Protein AF-A0A7R9ULT5-F1 (afdb_monomer_lite)

InterPro domains:
  IPR022099 Domain of unknown function DUF3638 [PF12340] (6-114)

Secondary structure (DSSP, 8-state):
-PPP------TTS-IIIIIHHHHHHHH--SSS-EEEE--HHHHHHHHHHHHHHTSSS----EEE----TT----HHHHHHHHHHHHTT-EEEE-HHHHHHHHHHHHHHHHHHHHHHHHT-GGGSTTTTT--

Radius of gyration: 21.42 Å; chains: 1; bounding box: 44×35×70 Å

Organism: Diacronema lutheri (NCBI:txid2081491)

Foldseek 3Di:
DDDDDDDDDDPPPCCLQPVVLVVLVVPLPLADAAEDEDDPVCQVVSQVSNCVVCVPPHPADEAEDDAALPDAPDPVVVVVRNVNSNRSHYYYYYPRRVVNVVVNVVVVVVVVVVVVVVPPPPVVVVVVVVD

Sequence (131 aa):
GGEPLVKQMLMGGGKTTVISPILSLMLGDGKSLVVQMMPPALLEQTRATLRSAFSSIIRKRVFTLSFDRSSDASWELLDKLRSAVAHRGIVLCTATSVKSVQLRLLEKLDTLRDARRKHHPSMERDVRALG

Structure (mmCIF, N/CA/C/O backbone):
data_AF-A0A7R9ULT5-F1
#
_entry.id   AF-A0A7R9ULT5-F1
#
loop_
_atom_site.group_PDB
_atom_site.id
_atom_site.type_symbol
_atom_site.label_atom_id
_atom_site.label_alt_id
_atom_site.label_comp_id
_atom_site.label_asym_id
_atom_site.label_entity_id
_atom_site.label_seq_id
_atom_site.pdbx_PDB_ins_code
_atom_site.Cartn_x
_atom_site.Cartn_y
_atom_site.Cartn_z
_atom_site.occupancy
_atom_site.B_iso_or_equiv
_atom_site.auth_seq_id
_atom_site.auth_comp_id
_atom_site.auth_asym_id
_atom_site.auth_atom_id
_atom_site.pdbx_PDB_model_num
ATOM 1 N N . GLY A 1 1 ? -17.115 -2.146 -12.308 1.00 53.44 1 GLY A N 1
ATOM 2 C CA . GLY A 1 1 ? -16.144 -1.070 -12.035 1.00 53.44 1 GLY A CA 1
ATOM 3 C C . GLY A 1 1 ? -16.774 -0.125 -11.042 1.00 53.44 1 GLY A C 1
ATOM 4 O O . GLY A 1 1 ? -17.981 0.049 -11.121 1.00 53.44 1 GLY A O 1
ATOM 5 N N . GLY A 1 2 ? -16.014 0.384 -10.073 1.00 76.19 2 GLY A N 1
ATOM 6 C CA . GLY A 1 2 ? -16.503 1.415 -9.152 1.00 76.19 2 GLY A CA 1
ATOM 7 C C . GLY A 1 2 ? -16.200 2.809 -9.697 1.00 76.19 2 GLY A C 1
ATOM 8 O O . GLY A 1 2 ? -15.163 2.989 -10.333 1.00 76.19 2 GLY A O 1
ATOM 9 N N . GLU A 1 3 ? -17.085 3.771 -9.442 1.00 88.69 3 GLU A N 1
ATOM 10 C CA . GLU A 1 3 ? -16.849 5.180 -9.769 1.00 88.69 3 GLU A CA 1
ATOM 11 C C . GLU A 1 3 ? -15.895 5.820 -8.745 1.00 88.69 3 GLU A C 1
ATOM 13 O O . GLU A 1 3 ? -15.999 5.533 -7.544 1.00 88.69 3 GLU A O 1
ATOM 18 N N . PRO A 1 4 ? -14.959 6.683 -9.175 1.00 88.94 4 PRO A N 1
ATOM 19 C CA . PRO A 1 4 ? -14.092 7.401 -8.252 1.00 88.94 4 PRO A CA 1
ATOM 20 C C . PRO A 1 4 ? -14.920 8.348 -7.374 1.00 88.94 4 PRO A C 1
ATOM 22 O O . PRO A 1 4 ? -15.679 9.179 -7.867 1.00 88.94 4 PRO A O 1
ATOM 25 N N . LEU A 1 5 ? -14.738 8.254 -6.054 1.00 91.88 5 LEU A N 1
ATOM 26 C CA . LEU A 1 5 ? -15.424 9.096 -5.076 1.00 91.88 5 LEU A CA 1
ATOM 27 C C . LEU A 1 5 ? -14.419 9.955 -4.310 1.00 91.88 5 LEU A C 1
ATOM 29 O O . LEU A 1 5 ? -13.504 9.441 -3.668 1.00 91.88 5 LEU A O 1
ATOM 33 N N . VAL A 1 6 ? -14.639 11.269 -4.317 1.00 92.81 6 VAL A N 1
ATOM 34 C CA . VAL A 1 6 ? -13.880 12.223 -3.503 1.00 92.81 6 VAL A CA 1
ATOM 35 C C . VAL A 1 6 ? -14.764 12.711 -2.363 1.00 92.81 6 VAL A C 1
ATOM 37 O O . VAL A 1 6 ? -15.876 13.188 -2.585 1.00 92.81 6 VAL A O 1
ATOM 40 N N . LYS A 1 7 ? -14.265 12.617 -1.125 1.00 91.31 7 LYS A N 1
ATOM 41 C CA . LYS A 1 7 ? -14.960 13.136 0.057 1.00 91.31 7 LYS A CA 1
ATOM 42 C C . LYS A 1 7 ? -14.068 14.096 0.831 1.00 91.31 7 LYS A C 1
ATOM 44 O O . LYS A 1 7 ? -13.031 13.707 1.364 1.00 91.31 7 LYS A O 1
ATOM 49 N N . GLN A 1 8 ? -14.502 15.350 0.925 1.00 91.38 8 GLN A N 1
ATOM 50 C CA . GLN A 1 8 ? -13.864 16.342 1.783 1.00 91.38 8 GLN A CA 1
ATOM 51 C C . GLN A 1 8 ? -14.254 16.105 3.246 1.00 91.38 8 GLN A C 1
ATOM 53 O O . GLN A 1 8 ? -15.412 15.839 3.565 1.00 91.38 8 GLN A O 1
ATOM 58 N N . MET A 1 9 ? -13.269 16.190 4.138 1.00 89.12 9 MET A N 1
ATOM 59 C CA . MET A 1 9 ? -13.406 15.879 5.561 1.00 89.12 9 MET A CA 1
ATOM 60 C C . MET A 1 9 ? -12.523 16.814 6.393 1.00 89.12 9 MET A C 1
ATOM 62 O O . MET A 1 9 ? -11.360 17.047 6.044 1.00 89.12 9 MET A O 1
ATOM 66 N N . LEU A 1 10 ? -13.038 17.277 7.536 1.00 89.69 10 LEU A N 1
ATOM 67 C CA . LEU A 1 10 ? -12.344 18.191 8.453 1.00 89.69 10 LEU A CA 1
ATOM 68 C C . LEU A 1 10 ? -11.017 17.609 8.969 1.00 89.69 10 LEU A C 1
ATOM 70 O O . LEU A 1 10 ? -10.900 16.403 9.223 1.00 89.69 10 LEU A O 1
ATOM 74 N N . MET A 1 11 ? -9.980 18.446 9.094 1.00 83.25 11 MET A N 1
ATOM 75 C CA . MET A 1 11 ? -8.720 18.067 9.757 1.00 83.25 11 MET A CA 1
ATOM 76 C C . MET A 1 11 ? -8.984 17.705 11.225 1.00 83.25 11 MET A C 1
ATOM 78 O O . MET A 1 11 ? -9.898 18.239 11.839 1.00 83.25 11 MET A O 1
ATOM 82 N N . GLY A 1 12 ? -8.255 16.719 11.756 1.00 83.38 12 GLY A N 1
ATOM 83 C CA . GLY A 1 12 ? -8.491 16.180 13.105 1.00 83.38 12 GLY A CA 1
ATOM 84 C C . GLY A 1 12 ? -9.691 15.229 13.244 1.00 83.38 12 GLY A C 1
ATOM 85 O O . GLY A 1 12 ? -9.735 14.463 14.195 1.00 83.38 12 GLY A O 1
ATOM 86 N N . GLY A 1 13 ? -10.610 15.169 12.273 1.00 81.81 13 GLY A N 1
ATOM 87 C CA . GLY A 1 13 ? -11.832 14.346 12.338 1.00 81.81 13 GLY A CA 1
ATOM 88 C C . GLY A 1 13 ? -11.649 12.826 12.194 1.00 81.81 13 GLY A C 1
ATOM 89 O O . GLY A 1 13 ? -12.580 12.134 11.804 1.00 81.81 13 GLY A O 1
ATOM 90 N N . GLY A 1 14 ? -10.447 12.294 12.422 1.00 86.94 14 GLY A N 1
ATOM 91 C CA . GLY A 1 14 ? -10.210 10.848 12.438 1.00 86.94 14 GLY A CA 1
ATOM 92 C C . GLY A 1 14 ? -10.201 10.140 11.076 1.00 86.94 14 GLY A C 1
ATOM 93 O O . GLY A 1 14 ? -10.449 8.940 10.996 1.00 86.94 14 GLY A O 1
ATOM 94 N N . LYS A 1 15 ? -9.881 10.845 9.983 1.00 92.44 15 LYS A N 1
ATOM 95 C CA . LYS A 1 15 ? -9.795 10.255 8.628 1.00 92.44 15 LYS A CA 1
ATOM 96 C C . LYS A 1 15 ? -8.910 9.003 8.580 1.00 92.44 15 LYS A C 1
ATOM 98 O O . LYS A 1 15 ? -9.329 7.942 8.131 1.00 92.44 15 LYS A O 1
ATOM 103 N N . THR A 1 16 ? -7.683 9.128 9.072 1.00 90.69 16 THR A N 1
ATOM 104 C CA . THR A 1 16 ? -6.711 8.028 9.069 1.00 90.69 16 THR A CA 1
ATOM 105 C C . THR A 1 16 ? -6.935 7.069 10.235 1.00 90.69 16 THR A C 1
ATOM 107 O O . THR A 1 16 ? -6.671 5.881 10.105 1.00 90.69 16 THR A O 1
ATOM 110 N N . THR A 1 17 ? -7.433 7.564 11.368 1.00 91.62 17 THR A N 1
ATOM 111 C CA . THR A 1 17 ? -7.541 6.785 12.610 1.00 91.62 17 THR A CA 1
ATOM 112 C C . THR A 1 17 ? -8.844 6.001 12.740 1.00 91.62 17 THR A C 1
ATOM 114 O O . THR A 1 17 ? -8.871 5.017 13.467 1.00 91.62 17 THR A O 1
ATOM 117 N N . VAL A 1 18 ? -9.904 6.394 12.029 1.00 91.19 18 VAL A N 1
ATOM 118 C CA . VAL A 1 18 ? -11.238 5.776 12.112 1.00 91.19 18 VAL A CA 1
ATOM 119 C C . VAL A 1 18 ? -11.728 5.349 10.732 1.00 91.19 18 VAL A C 1
ATOM 121 O O . VAL A 1 18 ? -11.986 4.169 10.501 1.00 91.19 18 VAL A O 1
ATOM 124 N N . ILE A 1 19 ? -11.807 6.287 9.782 1.00 92.94 19 ILE A N 1
ATOM 125 C CA . ILE A 1 19 ? -12.416 6.020 8.469 1.00 92.94 19 ILE A CA 1
ATOM 126 C C . ILE A 1 19 ? -11.585 5.028 7.653 1.00 92.94 19 ILE A C 1
ATOM 128 O O . ILE A 1 19 ? -12.125 4.070 7.104 1.00 92.94 19 ILE A O 1
ATOM 132 N N . SER A 1 20 ? -10.270 5.230 7.588 1.00 92.19 20 SER A N 1
ATOM 133 C CA . SER A 1 20 ? -9.353 4.351 6.858 1.00 92.19 20 SER A CA 1
ATOM 134 C C . SER A 1 20 ? -9.424 2.879 7.327 1.00 92.19 20 SER A C 1
ATOM 136 O O . SER A 1 20 ? -9.587 1.997 6.471 1.00 92.19 20 SER A O 1
ATOM 138 N N . PRO A 1 21 ? -9.392 2.568 8.642 1.00 92.56 21 PRO A N 1
ATOM 139 C CA . PRO A 1 21 ? -9.639 1.216 9.135 1.00 92.56 21 PRO A CA 1
ATOM 140 C C . PRO A 1 21 ? -10.994 0.634 8.706 1.00 92.56 21 PRO A C 1
ATOM 142 O O . PRO A 1 21 ? -11.035 -0.486 8.194 1.00 92.56 21 PRO A O 1
ATOM 145 N N . ILE A 1 22 ? -12.086 1.395 8.853 1.00 92.62 22 ILE A N 1
ATOM 146 C CA . ILE A 1 22 ? -13.447 0.945 8.509 1.00 92.62 22 ILE A CA 1
ATOM 147 C C . ILE A 1 22 ? -13.561 0.630 7.013 1.00 92.62 22 ILE A C 1
ATOM 149 O O . ILE A 1 22 ? -13.994 -0.461 6.643 1.00 92.62 22 ILE A O 1
ATOM 153 N N . LEU A 1 23 ? -13.108 1.539 6.145 1.00 92.56 23 LEU A N 1
ATOM 154 C CA . LEU A 1 23 ? -13.114 1.322 4.69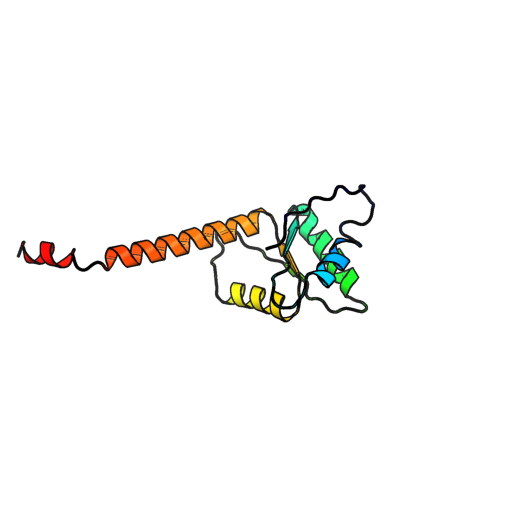6 1.00 92.56 23 LEU A CA 1
ATOM 155 C C . LEU A 1 23 ? -12.289 0.099 4.310 1.00 92.56 23 LEU A C 1
ATOM 157 O O . LEU A 1 23 ? -12.692 -0.684 3.456 1.00 92.56 23 LEU A O 1
ATOM 161 N N . SER A 1 24 ? -11.155 -0.112 4.971 1.00 91.88 24 SER A N 1
ATOM 162 C CA . SER A 1 24 ? -10.326 -1.281 4.702 1.00 91.88 24 SER A CA 1
ATOM 163 C C . SER A 1 24 ? -11.032 -2.591 5.041 1.00 91.88 24 SER A C 1
ATOM 165 O O . SER A 1 24 ? -10.828 -3.595 4.356 1.00 91.88 24 SER A O 1
ATOM 167 N N . LEU A 1 25 ? -11.848 -2.610 6.098 1.00 90.56 25 LEU A N 1
ATOM 168 C CA . LEU A 1 25 ? -12.667 -3.768 6.458 1.00 90.56 25 LEU A CA 1
ATOM 169 C C . LEU A 1 25 ? -13.762 -4.020 5.424 1.00 90.56 25 LEU A C 1
ATOM 171 O O . LEU A 1 25 ? -13.912 -5.158 4.994 1.00 90.56 25 LEU A O 1
ATOM 175 N N . MET A 1 26 ? -14.455 -2.965 4.993 1.00 91.62 26 MET A N 1
ATOM 176 C CA . MET A 1 26 ? -15.541 -3.051 4.012 1.00 91.62 26 MET A CA 1
ATOM 177 C C . MET A 1 26 ? -15.055 -3.473 2.620 1.00 91.62 26 MET A C 1
ATOM 179 O O . MET A 1 26 ? -15.716 -4.264 1.957 1.00 91.62 26 MET A O 1
ATOM 183 N N . LEU A 1 27 ? -13.900 -2.962 2.181 1.00 91.94 27 LEU A N 1
ATOM 184 C CA . LEU A 1 27 ? -13.367 -3.207 0.836 1.00 91.94 27 LEU A CA 1
ATOM 185 C C . LEU A 1 27 ? -12.534 -4.492 0.732 1.00 91.94 27 LEU A C 1
ATOM 187 O O . LEU A 1 27 ? -12.318 -4.999 -0.363 1.00 91.94 27 LEU A O 1
ATOM 191 N N . GLY A 1 28 ? -12.033 -5.022 1.851 1.00 90.69 28 GLY A N 1
ATOM 192 C CA . GLY A 1 28 ? -11.203 -6.228 1.856 1.00 90.69 28 GLY A CA 1
ATOM 193 C C . GLY A 1 28 ? -12.031 -7.503 1.714 1.00 90.69 28 GLY A C 1
ATOM 194 O O . GLY A 1 28 ? -12.256 -8.192 2.705 1.00 90.69 28 GLY A O 1
ATOM 195 N N . ASP A 1 29 ? -12.443 -7.831 0.492 1.00 91.75 29 ASP A N 1
ATOM 196 C CA . ASP A 1 29 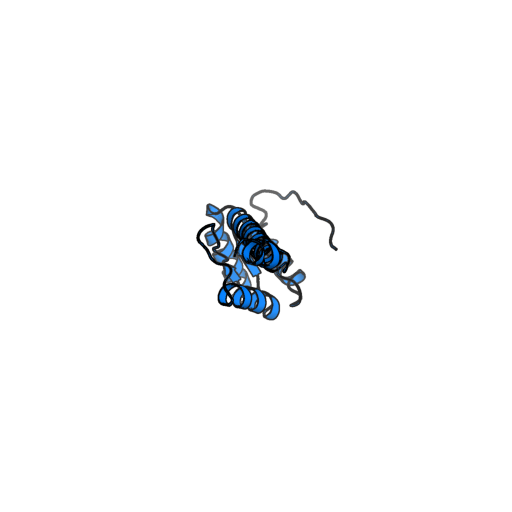? -13.295 -8.985 0.164 1.00 91.75 29 ASP A CA 1
ATOM 197 C C . ASP A 1 29 ? -12.533 -10.313 -0.015 1.00 91.75 29 ASP A C 1
ATOM 199 O O . ASP A 1 29 ? -13.120 -11.396 0.024 1.00 91.75 29 ASP A O 1
ATOM 203 N N . GLY A 1 30 ? -11.211 -10.247 -0.169 1.00 92.56 30 GLY A N 1
ATOM 204 C CA . GLY A 1 30 ? -10.354 -11.409 -0.409 1.00 92.56 30 GLY A CA 1
ATOM 205 C C . GLY A 1 30 ? -10.173 -11.754 -1.887 1.00 92.56 30 GLY A C 1
ATOM 206 O O . GLY A 1 30 ? -9.571 -12.776 -2.201 1.00 92.56 30 GLY A O 1
ATOM 207 N N . LYS A 1 31 ? -10.696 -10.917 -2.789 1.00 93.56 31 LYS A N 1
ATOM 208 C CA . LYS A 1 31 ? -10.588 -11.054 -4.250 1.00 93.56 31 LYS A CA 1
ATOM 209 C C . LYS A 1 31 ? -9.872 -9.858 -4.871 1.00 93.56 31 LYS A C 1
ATOM 211 O O . LYS A 1 31 ? -9.172 -10.005 -5.868 1.00 93.56 31 LYS A O 1
ATOM 216 N N . SER A 1 32 ? -10.035 -8.686 -4.269 1.00 92.31 32 SER A N 1
ATOM 217 C CA . SER A 1 32 ? -9.442 -7.426 -4.694 1.00 92.31 32 SER A CA 1
ATOM 218 C C . SER A 1 32 ? -8.320 -6.977 -3.754 1.00 92.31 32 SER A C 1
ATOM 220 O O . SER A 1 32 ? -8.308 -7.276 -2.557 1.00 92.31 32 SER A O 1
ATOM 222 N N . LEU A 1 33 ? -7.340 -6.262 -4.312 1.00 94.19 33 LEU A N 1
ATOM 223 C CA . LEU A 1 33 ? -6.255 -5.665 -3.540 1.00 94.19 33 LEU A CA 1
ATOM 224 C C . LEU A 1 33 ? -6.695 -4.302 -3.001 1.00 94.19 33 LEU A C 1
ATOM 226 O O . LEU A 1 33 ? -6.957 -3.383 -3.775 1.00 94.19 33 LEU A O 1
ATOM 230 N N . VAL A 1 34 ? -6.712 -4.149 -1.676 1.00 95.06 34 VAL A N 1
ATOM 231 C CA . VAL A 1 34 ? -6.955 -2.852 -1.035 1.00 95.06 34 VAL A CA 1
ATOM 232 C C . VAL A 1 34 ? -5.628 -2.128 -0.853 1.00 95.06 34 VAL A C 1
ATOM 234 O O . VAL A 1 34 ? -4.754 -2.573 -0.104 1.00 95.06 34 VAL A O 1
ATOM 237 N N . VAL A 1 35 ? -5.494 -0.989 -1.527 1.00 95.88 35 VAL A N 1
ATOM 238 C CA . VAL A 1 35 ? -4.307 -0.136 -1.468 1.00 95.88 35 VAL A CA 1
ATOM 239 C C . VAL A 1 35 ? -4.673 1.195 -0.831 1.00 95.88 35 VAL A C 1
ATOM 241 O O . VAL A 1 35 ? -5.637 1.843 -1.231 1.00 95.88 35 VAL A O 1
ATOM 244 N N . GLN A 1 36 ? -3.875 1.623 0.139 1.00 95.88 36 GLN A N 1
ATOM 245 C CA . GLN A 1 36 ? -3.904 2.981 0.656 1.00 95.88 36 GLN A CA 1
ATOM 246 C C . GLN A 1 36 ? -2.626 3.694 0.242 1.00 95.88 36 GLN A C 1
ATOM 248 O O . GLN A 1 36 ? -1.520 3.189 0.440 1.00 95.88 36 GLN A O 1
ATOM 253 N N . MET A 1 37 ? -2.799 4.877 -0.337 1.00 95.81 37 MET A N 1
ATOM 254 C CA . MET A 1 37 ? -1.714 5.709 -0.831 1.00 95.81 37 MET A CA 1
ATOM 255 C C . MET A 1 37 ? -1.581 6.963 0.029 1.00 95.81 37 MET A C 1
ATOM 257 O O . MET A 1 37 ? -2.580 7.601 0.354 1.00 95.81 37 MET A O 1
ATOM 261 N N . MET A 1 38 ? -0.350 7.322 0.391 1.00 94.88 38 MET A N 1
ATOM 262 C CA . MET A 1 38 ? -0.077 8.483 1.235 1.00 94.88 38 MET A CA 1
ATOM 263 C C . MET A 1 38 ? 1.266 9.140 0.884 1.00 94.88 38 MET A C 1
ATOM 265 O O . MET A 1 38 ? 2.115 8.507 0.245 1.00 94.88 38 MET A O 1
ATOM 269 N N . PRO A 1 39 ? 1.491 10.400 1.299 1.00 95.62 39 PRO A N 1
ATOM 270 C CA . PRO A 1 39 ? 2.816 11.010 1.274 1.00 95.62 39 PRO A CA 1
ATOM 271 C C . PRO A 1 39 ? 3.840 10.179 2.073 1.00 95.62 39 PRO A C 1
ATOM 273 O O . PRO A 1 39 ? 3.471 9.627 3.114 1.00 95.62 39 PRO A O 1
ATOM 276 N N . PRO A 1 40 ? 5.122 10.126 1.656 1.00 94.88 40 PRO A N 1
ATOM 277 C CA . PRO A 1 40 ? 6.155 9.328 2.329 1.00 94.88 40 PRO A CA 1
ATOM 278 C C . PRO A 1 40 ? 6.268 9.598 3.835 1.00 94.88 40 PRO A C 1
ATOM 280 O O . PRO A 1 40 ? 6.338 8.661 4.624 1.00 94.88 40 PRO A O 1
ATOM 283 N N . ALA A 1 41 ? 6.189 10.868 4.242 1.00 95.50 41 ALA A N 1
ATOM 284 C CA . ALA A 1 41 ? 6.283 11.276 5.645 1.00 95.50 41 ALA A CA 1
ATOM 285 C C . ALA A 1 41 ? 5.157 10.714 6.537 1.00 95.50 41 ALA A C 1
ATOM 287 O O . ALA A 1 41 ? 5.334 10.590 7.743 1.00 95.50 41 ALA A O 1
ATOM 288 N N . LEU A 1 42 ? 4.005 10.352 5.959 1.00 95.19 42 LEU A N 1
ATOM 289 C CA . LEU A 1 42 ? 2.846 9.839 6.701 1.00 95.19 42 LEU A CA 1
ATOM 290 C C . LEU A 1 42 ? 2.762 8.311 6.708 1.00 95.19 42 LEU A C 1
ATOM 292 O O . LEU A 1 42 ? 1.868 7.749 7.343 1.00 95.19 42 LEU A O 1
ATOM 296 N N . LEU A 1 43 ? 3.654 7.627 5.990 1.00 95.38 43 LEU A N 1
ATOM 297 C CA . LEU A 1 43 ? 3.555 6.190 5.765 1.00 95.38 43 LEU A CA 1
ATOM 298 C C . LEU A 1 43 ? 3.747 5.398 7.060 1.00 95.38 43 LEU A C 1
ATOM 300 O O . LEU A 1 43 ? 2.935 4.527 7.374 1.00 95.38 43 LEU A O 1
ATOM 304 N N . GLU A 1 44 ? 4.757 5.754 7.853 1.00 94.75 44 GLU A N 1
ATOM 305 C CA . GLU A 1 44 ? 5.019 5.087 9.129 1.00 94.75 44 GLU A CA 1
ATOM 306 C C . GLU A 1 44 ? 3.914 5.366 10.157 1.00 94.75 44 GLU A C 1
ATOM 308 O O . GLU A 1 44 ? 3.380 4.440 10.770 1.00 94.75 44 GLU A O 1
ATOM 313 N N . GLN A 1 45 ? 3.474 6.623 10.264 1.00 94.75 45 GLN A N 1
ATOM 314 C CA . GLN A 1 45 ? 2.359 7.006 11.134 1.00 94.75 45 GLN A CA 1
ATOM 315 C C . GLN A 1 45 ? 1.070 6.248 10.776 1.00 94.75 45 GLN A C 1
ATOM 317 O O . GLN A 1 45 ? 0.367 5.741 11.655 1.00 94.75 45 GLN A O 1
ATOM 322 N N . THR A 1 46 ? 0.750 6.149 9.484 1.00 95.31 46 THR A N 1
ATOM 323 C CA . THR A 1 46 ? -0.449 5.446 9.005 1.00 95.31 46 THR A CA 1
ATOM 324 C C . THR A 1 46 ? -0.347 3.946 9.277 1.00 95.31 46 THR A C 1
ATOM 326 O O . THR A 1 46 ? -1.315 3.332 9.728 1.00 95.31 46 THR A O 1
ATOM 329 N N . ARG A 1 47 ? 0.840 3.355 9.089 1.00 95.12 47 ARG A N 1
ATOM 330 C CA . ARG A 1 47 ? 1.111 1.949 9.414 1.00 95.12 47 ARG A CA 1
ATOM 331 C C . ARG A 1 47 ? 0.880 1.652 10.891 1.00 95.12 47 ARG A C 1
ATOM 333 O O . ARG A 1 47 ? 0.184 0.686 11.205 1.00 95.12 47 ARG A O 1
ATOM 340 N N . ALA A 1 48 ? 1.432 2.475 11.782 1.00 94.25 48 ALA A N 1
ATOM 341 C CA . ALA A 1 48 ? 1.247 2.334 13.224 1.00 94.25 48 ALA A CA 1
ATOM 342 C C . ALA A 1 48 ? -0.234 2.469 13.614 1.00 94.25 48 ALA A C 1
ATOM 344 O O . ALA A 1 48 ? -0.763 1.629 14.341 1.00 94.25 48 ALA A O 1
ATOM 345 N N . THR A 1 49 ? -0.921 3.464 13.047 1.00 93.88 49 THR A N 1
ATOM 346 C CA . THR A 1 49 ? -2.354 3.706 13.271 1.00 93.88 49 THR A CA 1
ATOM 347 C C . THR A 1 49 ? -3.203 2.495 12.880 1.00 93.88 49 THR A C 1
ATOM 349 O O . THR A 1 49 ? -4.004 2.020 13.681 1.00 93.88 49 THR A O 1
ATOM 352 N N . LEU A 1 50 ? -3.001 1.944 11.678 1.00 93.25 50 LEU A N 1
ATOM 353 C CA . LEU A 1 50 ? -3.762 0.786 11.204 1.00 93.25 50 LEU A CA 1
ATOM 354 C C . LEU A 1 50 ? -3.453 -0.475 12.008 1.00 93.25 50 LEU A C 1
ATOM 356 O O . LEU A 1 50 ? -4.365 -1.211 12.368 1.00 93.25 50 LEU A O 1
ATOM 360 N N . ARG A 1 51 ? -2.179 -0.727 12.328 1.00 92.75 51 ARG A N 1
ATOM 361 C CA . ARG A 1 51 ? -1.808 -1.876 13.165 1.00 92.75 51 ARG A CA 1
ATOM 362 C C . ARG A 1 51 ? -2.427 -1.792 14.552 1.00 92.75 51 ARG A C 1
ATOM 364 O O . ARG A 1 51 ? -2.906 -2.808 15.039 1.00 92.75 51 ARG A O 1
ATOM 371 N N . SER A 1 52 ? -2.452 -0.600 15.145 1.00 91.75 52 SER A N 1
ATOM 372 C CA . SER A 1 52 ? -3.126 -0.361 16.420 1.00 91.75 52 SER A CA 1
ATOM 373 C C . SER A 1 52 ? -4.625 -0.656 16.309 1.00 91.75 52 SER A C 1
ATOM 375 O O . SER A 1 52 ? -5.140 -1.482 17.062 1.00 91.75 52 SER A O 1
ATOM 377 N N . ALA A 1 53 ? -5.297 -0.105 15.291 1.00 90.94 53 ALA A N 1
ATOM 378 C CA . ALA A 1 53 ? -6.726 -0.321 15.053 1.00 90.94 53 ALA A CA 1
ATOM 379 C C . ALA A 1 53 ? -7.105 -1.803 14.834 1.00 90.94 53 ALA A C 1
ATOM 381 O O . ALA A 1 53 ? -8.202 -2.220 15.195 1.00 90.94 53 ALA A O 1
ATOM 382 N N . PHE A 1 54 ? -6.202 -2.611 14.270 1.00 89.75 54 PHE A N 1
ATOM 383 C CA . PHE A 1 54 ? -6.414 -4.041 13.999 1.00 89.75 54 PHE A CA 1
ATOM 384 C C . PHE A 1 54 ? -5.805 -4.985 15.051 1.00 89.75 54 PHE A C 1
ATOM 386 O O . PHE A 1 54 ? -5.838 -6.204 14.886 1.00 89.75 54 PHE A O 1
ATOM 393 N N . SER A 1 55 ? -5.229 -4.457 16.133 1.00 83.62 55 SER A N 1
ATOM 394 C CA . SER A 1 55 ? -4.524 -5.274 17.132 1.00 83.62 55 SER A CA 1
ATOM 395 C C . SER A 1 55 ? -5.456 -6.039 18.078 1.00 83.62 55 SER A C 1
ATOM 397 O O . SER A 1 55 ? -5.100 -7.124 18.533 1.00 83.62 55 SER A O 1
ATOM 399 N N . SER A 1 56 ? -6.644 -5.497 18.359 1.00 73.50 56 SER A N 1
ATOM 400 C CA . SER A 1 56 ? -7.492 -5.957 19.463 1.00 73.50 56 SER A CA 1
ATOM 401 C C . SER A 1 56 ? -8.524 -7.021 19.076 1.00 73.50 56 SER A C 1
ATOM 403 O O . SER A 1 56 ? -8.732 -7.951 19.848 1.00 73.50 56 SER A O 1
ATOM 405 N N . ILE A 1 57 ? -9.173 -6.908 17.906 1.00 69.81 57 ILE A N 1
ATOM 406 C CA . ILE A 1 57 ? -10.325 -7.768 17.542 1.00 69.81 57 ILE A CA 1
ATOM 407 C C . ILE A 1 57 ? -10.210 -8.353 16.128 1.00 69.81 57 ILE A C 1
ATOM 409 O O . ILE A 1 57 ? -10.437 -9.544 15.929 1.00 69.81 57 ILE A O 1
ATOM 413 N N . ILE A 1 58 ? -9.832 -7.549 15.129 1.00 77.25 58 ILE A N 1
ATOM 414 C CA . ILE A 1 58 ? -9.781 -7.994 13.729 1.00 77.25 58 ILE A CA 1
ATOM 415 C C . ILE A 1 58 ? -8.334 -8.055 13.259 1.00 77.25 58 ILE A C 1
ATOM 417 O O . ILE A 1 58 ? -7.743 -7.026 12.950 1.00 77.25 58 ILE A O 1
ATOM 421 N N . ARG A 1 59 ? -7.779 -9.263 13.117 1.00 76.50 59 ARG A N 1
ATOM 422 C CA . ARG A 1 59 ? -6.412 -9.448 12.607 1.00 76.50 59 ARG A CA 1
ATOM 423 C C . ARG A 1 59 ? -6.343 -9.250 11.096 1.00 76.50 59 ARG A C 1
ATOM 425 O O . ARG A 1 59 ? -6.398 -10.205 10.325 1.00 76.50 59 ARG A O 1
ATOM 432 N N . LYS A 1 60 ? -6.176 -8.000 10.671 1.00 85.44 60 LYS A N 1
ATOM 433 C CA . LYS A 1 60 ? -5.929 -7.635 9.271 1.00 85.44 60 LYS A CA 1
ATOM 434 C C . LYS A 1 60 ? -4.440 -7.366 9.053 1.00 85.44 60 LYS A C 1
ATOM 436 O O . LYS A 1 60 ? -3.822 -6.605 9.796 1.00 85.44 60 LYS A O 1
ATOM 441 N N . ARG A 1 61 ? -3.835 -7.993 8.037 1.00 87.75 61 ARG A N 1
ATOM 442 C CA . ARG A 1 61 ? -2.415 -7.768 7.717 1.00 87.75 61 ARG A CA 1
ATOM 443 C C . ARG A 1 61 ? -2.225 -6.376 7.112 1.00 87.75 61 ARG A C 1
ATOM 445 O O . ARG A 1 61 ? -2.896 -6.029 6.146 1.00 87.75 61 ARG A O 1
ATOM 452 N N . VAL A 1 62 ? -1.275 -5.617 7.654 1.00 93.06 62 VAL A N 1
ATOM 453 C CA . VAL A 1 62 ? -0.840 -4.322 7.109 1.00 93.06 62 VAL A CA 1
ATOM 454 C C . VAL A 1 62 ? 0.548 -4.505 6.499 1.00 93.06 62 VAL A C 1
ATOM 456 O O . VAL A 1 62 ? 1.533 -4.679 7.227 1.00 93.06 62 VAL A O 1
ATOM 459 N N . PHE A 1 63 ? 0.604 -4.503 5.169 1.00 93.75 63 PHE A N 1
ATOM 460 C CA . PHE A 1 63 ? 1.820 -4.638 4.374 1.00 93.75 63 PHE A CA 1
ATOM 461 C C . PHE A 1 63 ? 2.257 -3.272 3.849 1.00 93.75 63 PHE A C 1
ATOM 463 O O . PHE A 1 63 ? 1.424 -2.485 3.416 1.00 93.75 63 PHE A O 1
ATOM 470 N N . THR A 1 64 ? 3.559 -3.002 3.851 1.00 95.31 64 THR A N 1
ATOM 471 C CA . THR A 1 64 ? 4.124 -1.801 3.233 1.00 95.31 64 THR A CA 1
ATOM 472 C C . THR A 1 64 ? 4.808 -2.196 1.934 1.00 95.31 64 THR A C 1
ATOM 474 O O . THR A 1 64 ? 5.764 -2.968 1.945 1.00 95.31 64 THR A O 1
ATOM 477 N N . LEU A 1 65 ? 4.337 -1.642 0.822 1.00 95.50 65 LEU A N 1
ATOM 478 C CA . LEU A 1 65 ? 4.981 -1.761 -0.475 1.00 95.50 65 LEU A CA 1
ATOM 479 C C . LEU A 1 65 ? 6.039 -0.665 -0.614 1.00 95.50 65 LEU A C 1
ATOM 481 O O . LEU A 1 65 ? 5.709 0.511 -0.778 1.00 95.50 65 LEU A O 1
ATOM 485 N N . SER A 1 66 ? 7.303 -1.079 -0.591 1.00 91.06 66 SER A N 1
ATOM 486 C CA . SER A 1 66 ? 8.432 -0.262 -1.030 1.00 91.06 66 SER A CA 1
ATOM 487 C C . SER A 1 66 ? 8.850 -0.744 -2.410 1.00 91.06 66 SER A C 1
ATOM 489 O O . SER A 1 66 ? 9.321 -1.869 -2.554 1.00 91.06 66 SER A O 1
ATOM 491 N N . PHE A 1 67 ? 8.603 0.084 -3.417 1.00 93.69 67 PHE A N 1
ATOM 492 C CA . PHE A 1 67 ? 8.984 -0.173 -4.799 1.00 93.69 67 PHE A CA 1
ATOM 493 C C . PHE A 1 67 ? 9.449 1.142 -5.414 1.00 93.69 67 PHE A C 1
ATOM 495 O O . PHE A 1 67 ? 8.783 2.170 -5.253 1.00 93.69 67 PHE A O 1
ATOM 502 N N . ASP A 1 68 ? 10.581 1.104 -6.094 1.00 91.88 68 ASP A N 1
ATOM 503 C CA . ASP A 1 68 ? 11.219 2.235 -6.759 1.00 91.88 68 ASP A CA 1
ATOM 504 C C . ASP A 1 68 ? 11.707 1.823 -8.158 1.00 91.88 68 ASP A C 1
ATOM 506 O O . ASP A 1 68 ? 11.389 0.742 -8.647 1.00 91.88 68 ASP A O 1
ATOM 510 N N . ARG A 1 69 ? 12.458 2.698 -8.831 1.00 84.06 69 ARG A N 1
ATOM 511 C CA . ARG A 1 69 ? 12.953 2.447 -10.194 1.00 84.06 69 ARG A CA 1
ATOM 512 C C . ARG A 1 69 ? 14.040 1.374 -10.270 1.00 84.06 69 ARG A C 1
ATOM 514 O O . ARG A 1 69 ? 14.217 0.783 -11.326 1.00 84.06 69 ARG A O 1
ATOM 521 N N . SER A 1 70 ? 14.777 1.151 -9.184 1.00 87.94 70 SER A N 1
ATOM 522 C CA . SER A 1 70 ? 15.787 0.089 -9.100 1.00 87.94 70 SER A CA 1
ATOM 523 C C . SER A 1 70 ? 15.190 -1.262 -8.706 1.00 87.94 70 SER A C 1
ATOM 525 O O . SER A 1 70 ? 15.846 -2.291 -8.849 1.00 87.94 70 SER A O 1
ATOM 527 N N . SER A 1 71 ? 13.946 -1.272 -8.226 1.00 89.50 71 SER A N 1
ATOM 528 C CA . SER A 1 71 ? 13.242 -2.486 -7.832 1.00 89.50 71 SER A CA 1
ATOM 529 C C . SER A 1 71 ? 12.878 -3.330 -9.055 1.00 89.50 71 SER A C 1
ATOM 531 O O . SER A 1 71 ? 12.323 -2.822 -10.032 1.00 89.50 71 SER A O 1
ATOM 533 N N . ASP A 1 72 ? 13.132 -4.639 -8.994 1.00 85.75 72 ASP A N 1
ATOM 534 C CA . ASP A 1 72 ? 12.631 -5.559 -10.015 1.00 85.75 72 ASP A CA 1
ATOM 535 C C . ASP A 1 72 ? 11.252 -6.115 -9.645 1.00 85.75 72 ASP A C 1
ATOM 537 O O . ASP A 1 72 ? 10.917 -6.307 -8.473 1.00 85.75 72 ASP A O 1
ATOM 541 N N . ALA A 1 73 ? 10.438 -6.380 -10.665 1.00 86.88 73 ALA A N 1
ATOM 542 C CA . ALA A 1 73 ? 9.134 -7.009 -10.500 1.00 86.88 73 ALA A CA 1
ATOM 543 C C . ALA A 1 73 ? 9.327 -8.519 -10.292 1.00 86.88 73 ALA A C 1
ATOM 545 O O . ALA A 1 73 ? 9.234 -9.302 -11.236 1.00 86.88 73 ALA A O 1
ATOM 546 N N . SER A 1 74 ? 9.659 -8.902 -9.060 1.00 88.94 74 SER A N 1
ATOM 547 C CA . SER A 1 74 ? 9.992 -10.277 -8.697 1.00 88.94 74 SER A CA 1
ATOM 548 C C . SE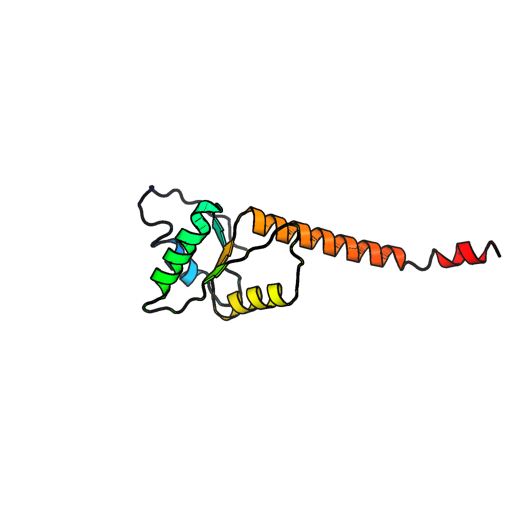R A 1 74 ? 8.761 -11.112 -8.316 1.00 88.94 74 SER A C 1
ATOM 550 O O . SER A 1 74 ? 7.697 -10.580 -7.974 1.00 88.94 74 SER A O 1
ATOM 552 N N . TRP A 1 75 ? 8.901 -12.441 -8.346 1.00 91.00 75 TRP A N 1
ATOM 553 C CA . TRP A 1 75 ? 7.836 -13.358 -7.926 1.00 91.00 75 TRP A CA 1
ATOM 554 C C . TRP A 1 75 ? 7.499 -13.202 -6.440 1.00 91.00 75 TRP A C 1
ATOM 556 O O . TRP A 1 75 ? 6.331 -13.250 -6.065 1.00 91.00 75 TRP A O 1
ATOM 566 N N . GLU A 1 76 ? 8.487 -12.891 -5.602 1.00 90.69 76 GLU A N 1
ATOM 567 C CA . GLU A 1 76 ? 8.295 -12.663 -4.168 1.00 90.69 76 GLU A CA 1
ATOM 568 C C . GLU A 1 76 ? 7.427 -11.429 -3.901 1.00 90.69 76 GLU A C 1
ATOM 570 O O . GLU A 1 76 ? 6.634 -11.408 -2.956 1.00 90.69 76 GLU A O 1
ATOM 575 N N . LEU A 1 77 ? 7.563 -10.380 -4.721 1.00 91.31 77 LEU A N 1
ATOM 576 C CA . LEU A 1 77 ? 6.678 -9.222 -4.649 1.00 91.31 77 LEU A CA 1
ATOM 577 C C . LEU A 1 77 ? 5.243 -9.618 -5.004 1.00 91.31 77 LEU A C 1
ATOM 579 O O . LEU A 1 77 ? 4.310 -9.251 -4.286 1.00 91.31 77 LEU A O 1
ATOM 583 N N . LEU A 1 78 ? 5.066 -10.374 -6.089 1.00 92.62 78 LEU A N 1
ATOM 584 C CA . LEU A 1 78 ? 3.747 -10.831 -6.513 1.00 92.62 78 LEU A CA 1
ATOM 585 C C . LEU A 1 78 ? 3.084 -11.701 -5.439 1.00 92.62 78 LEU A C 1
ATOM 587 O O . LEU A 1 78 ? 1.908 -11.501 -5.136 1.00 92.62 78 LEU A O 1
ATOM 591 N N . ASP A 1 79 ? 3.833 -12.602 -4.812 1.00 94.25 79 ASP A N 1
ATOM 592 C CA . ASP A 1 79 ? 3.328 -13.454 -3.737 1.00 94.25 79 ASP A CA 1
ATOM 593 C C . ASP A 1 79 ? 2.968 -12.655 -2.485 1.00 94.25 79 ASP A C 1
ATOM 595 O O . ASP A 1 79 ? 1.940 -12.924 -1.860 1.00 94.25 79 ASP A O 1
ATOM 599 N N . LYS A 1 80 ? 3.726 -11.603 -2.148 1.00 92.62 80 LYS A N 1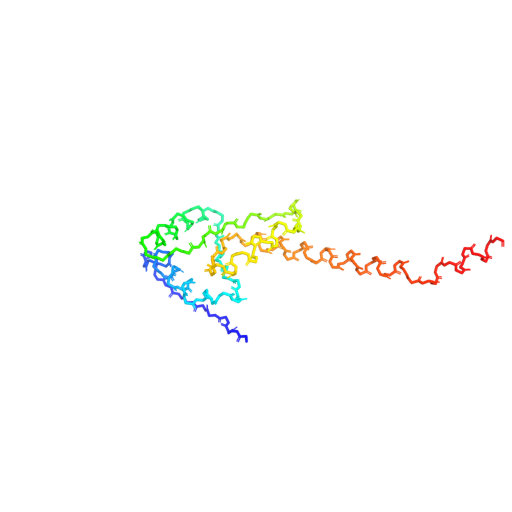
ATOM 600 C CA . LYS A 1 80 ? 3.343 -10.668 -1.076 1.00 92.62 80 LYS A CA 1
ATOM 601 C C . LYS A 1 80 ? 2.013 -9.977 -1.381 1.00 92.62 80 LYS A C 1
ATOM 603 O O . LYS A 1 80 ? 1.160 -9.896 -0.496 1.00 92.62 80 LYS A O 1
ATOM 608 N N . LEU A 1 81 ? 1.806 -9.518 -2.617 1.00 94.88 81 LEU A N 1
ATOM 609 C CA . LEU A 1 81 ? 0.550 -8.881 -3.030 1.00 94.88 81 LEU A CA 1
ATOM 610 C C . LEU A 1 81 ? -0.618 -9.878 -3.047 1.00 94.88 81 LEU A C 1
ATOM 612 O O . LEU A 1 81 ? -1.688 -9.575 -2.523 1.00 94.88 81 LEU A O 1
ATOM 616 N N . ARG A 1 82 ? -0.413 -11.093 -3.567 1.00 95.12 82 ARG A N 1
ATOM 617 C CA . ARG A 1 82 ? -1.414 -12.175 -3.541 1.00 95.12 82 ARG A CA 1
ATOM 618 C C . ARG A 1 82 ? -1.777 -12.577 -2.119 1.00 95.12 82 ARG A C 1
ATOM 620 O O . ARG A 1 82 ? -2.952 -12.728 -1.803 1.00 95.12 82 ARG A O 1
ATOM 627 N N . SER A 1 83 ? -0.782 -12.691 -1.245 1.00 93.88 83 SER A N 1
ATOM 628 C CA . SER A 1 83 ? -0.988 -12.961 0.174 1.00 93.88 83 SER A CA 1
ATOM 629 C C . SER A 1 83 ? -1.775 -11.835 0.843 1.00 93.88 83 SER A C 1
ATOM 631 O O . SER A 1 83 ? -2.666 -12.115 1.645 1.00 93.88 83 SER A O 1
ATOM 633 N N . ALA A 1 84 ? -1.521 -10.572 0.485 1.00 94.62 84 ALA A N 1
ATOM 634 C CA . ALA A 1 84 ? -2.330 -9.456 0.961 1.00 94.62 84 ALA A CA 1
ATOM 635 C C . ALA A 1 84 ? -3.798 -9.606 0.530 1.00 94.62 84 ALA A C 1
ATOM 637 O O . ALA A 1 84 ? -4.670 -9.464 1.377 1.00 94.62 84 ALA A O 1
ATOM 638 N N . VAL A 1 85 ? -4.087 -9.982 -0.720 1.00 95.50 85 VAL A N 1
ATOM 639 C CA . VAL A 1 85 ? -5.467 -10.259 -1.162 1.00 95.50 85 VAL A CA 1
ATOM 640 C C . VAL A 1 85 ? -6.078 -11.420 -0.376 1.00 95.50 85 VAL A C 1
ATOM 642 O O . VAL A 1 85 ? -7.107 -11.240 0.267 1.00 95.50 85 VAL A O 1
ATOM 645 N N . ALA A 1 86 ? -5.422 -12.583 -0.348 1.00 94.19 86 ALA A N 1
ATOM 646 C CA . ALA A 1 86 ? -5.944 -13.796 0.287 1.00 94.19 86 ALA A CA 1
ATOM 647 C C . ALA A 1 86 ? -6.281 -13.596 1.775 1.00 94.19 86 ALA A C 1
ATOM 649 O O . ALA A 1 86 ? -7.284 -14.103 2.271 1.00 94.19 86 ALA A O 1
ATOM 650 N N . HIS A 1 87 ? -5.479 -12.796 2.480 1.00 92.19 87 HIS A N 1
ATOM 651 C CA . HIS A 1 87 ? -5.685 -12.485 3.895 1.00 92.19 87 HIS A CA 1
ATOM 652 C C . HIS A 1 87 ? -6.522 -11.223 4.127 1.00 92.19 87 HIS A C 1
ATOM 654 O O . HIS A 1 87 ? -6.536 -10.699 5.245 1.00 92.19 87 HIS A O 1
ATOM 660 N N . ARG A 1 88 ? -7.182 -10.696 3.085 1.00 94.00 88 ARG A N 1
ATOM 661 C CA . ARG A 1 88 ? -7.956 -9.446 3.133 1.00 94.00 88 ARG A CA 1
ATOM 662 C C . ARG A 1 88 ? -7.140 -8.299 3.737 1.00 94.00 88 ARG A C 1
ATOM 664 O O . ARG A 1 88 ? -7.680 -7.472 4.464 1.00 94.00 88 ARG A O 1
ATOM 671 N N . GLY A 1 89 ? -5.832 -8.302 3.521 1.00 93.81 89 GLY A N 1
ATOM 672 C CA . GLY A 1 89 ? -4.877 -7.330 4.024 1.00 93.81 89 GLY A CA 1
ATOM 673 C C . GLY A 1 89 ? -4.947 -5.997 3.287 1.00 93.81 89 GLY A C 1
ATOM 674 O O . GLY A 1 89 ? -5.680 -5.827 2.316 1.00 93.81 89 GLY A O 1
ATOM 675 N N . ILE A 1 90 ? -4.166 -5.043 3.781 1.00 95.19 90 ILE A N 1
ATOM 676 C CA . ILE A 1 90 ? -4.047 -3.698 3.222 1.00 95.19 90 ILE A CA 1
ATOM 677 C C . ILE A 1 90 ? -2.603 -3.488 2.807 1.00 95.19 90 ILE A C 1
ATOM 679 O O . ILE A 1 90 ? -1.683 -3.802 3.569 1.00 95.19 90 ILE A O 1
ATOM 683 N N . VAL A 1 91 ? -2.417 -2.916 1.624 1.00 96.81 91 VAL A N 1
ATOM 684 C CA . VAL A 1 91 ? -1.116 -2.470 1.137 1.00 96.81 91 VAL A CA 1
ATOM 685 C C . VAL A 1 91 ? -0.997 -0.963 1.315 1.00 96.81 91 VAL A C 1
ATOM 687 O O . VAL A 1 91 ? -1.791 -0.201 0.773 1.00 96.81 91 VAL A O 1
ATOM 690 N N . LEU A 1 92 ? 0.009 -0.535 2.067 1.00 97.12 92 LEU A N 1
ATOM 691 C CA . LEU A 1 92 ? 0.409 0.856 2.212 1.00 97.12 92 LEU A CA 1
ATOM 692 C C . LEU A 1 92 ? 1.528 1.171 1.233 1.00 97.12 92 LEU A C 1
ATOM 694 O O . LEU A 1 92 ? 2.531 0.461 1.196 1.00 97.12 92 LEU A O 1
ATOM 698 N N . CYS A 1 93 ? 1.384 2.244 0.465 1.00 97.31 93 CYS A N 1
ATOM 699 C CA . CYS A 1 93 ? 2.399 2.661 -0.494 1.00 97.31 93 CYS A CA 1
ATOM 700 C C . CYS A 1 93 ? 2.418 4.174 -0.716 1.00 97.31 93 CYS A C 1
ATOM 702 O O . CYS A 1 93 ? 1.456 4.892 -0.449 1.00 97.31 93 CYS A O 1
ATOM 704 N N . THR A 1 94 ? 3.499 4.670 -1.301 1.00 97.38 94 THR A N 1
ATOM 705 C CA . THR A 1 94 ? 3.530 6.048 -1.800 1.00 97.38 94 THR A CA 1
ATOM 706 C C . THR A 1 94 ? 2.995 6.117 -3.231 1.00 97.38 94 THR A C 1
ATOM 708 O O . THR A 1 94 ? 2.985 5.115 -3.953 1.00 97.38 94 THR A O 1
ATOM 711 N N . ALA A 1 95 ? 2.596 7.310 -3.678 1.00 95.56 95 ALA A N 1
ATOM 712 C CA . ALA A 1 95 ? 2.260 7.536 -5.087 1.00 95.56 95 ALA A CA 1
ATOM 713 C C . ALA A 1 95 ? 3.429 7.184 -6.021 1.00 95.56 95 ALA A C 1
ATOM 715 O O . ALA A 1 95 ? 3.229 6.628 -7.102 1.00 95.56 95 ALA A O 1
ATOM 716 N N . THR A 1 96 ? 4.658 7.454 -5.576 1.00 95.12 96 THR A N 1
ATOM 717 C CA . THR A 1 96 ? 5.890 7.118 -6.295 1.00 95.12 96 THR A CA 1
ATOM 718 C C . THR A 1 96 ? 6.057 5.614 -6.470 1.00 95.12 96 THR A C 1
ATOM 720 O O . THR A 1 96 ? 6.466 5.175 -7.544 1.00 95.12 96 THR A O 1
ATOM 723 N N . SER A 1 97 ? 5.693 4.816 -5.464 1.00 95.88 97 SER A N 1
ATOM 724 C CA . SER A 1 97 ? 5.785 3.358 -5.553 1.00 95.88 97 SER A CA 1
ATOM 725 C C . SER A 1 97 ? 4.803 2.784 -6.565 1.00 95.88 97 SER A C 1
ATOM 727 O O . SER A 1 97 ? 5.196 1.961 -7.384 1.00 95.88 97 SER A O 1
ATOM 729 N N . VAL A 1 98 ? 3.559 3.276 -6.593 1.00 94.69 98 VAL A N 1
ATOM 730 C CA . VAL A 1 98 ? 2.576 2.847 -7.605 1.00 94.69 98 VAL A CA 1
ATOM 731 C C . VAL A 1 98 ? 3.028 3.228 -9.012 1.00 94.69 98 VAL A C 1
ATOM 733 O O . VAL A 1 98 ? 3.000 2.388 -9.910 1.00 94.69 98 VAL A O 1
ATOM 736 N N . LYS A 1 99 ? 3.519 4.460 -9.199 1.00 94.50 99 LYS A N 1
ATOM 737 C CA . LYS A 1 99 ? 4.077 4.891 -10.489 1.00 94.50 99 LYS A CA 1
ATOM 738 C C . LYS A 1 99 ? 5.260 4.024 -10.919 1.00 94.50 99 LYS A C 1
ATOM 740 O O . LYS A 1 99 ? 5.328 3.633 -12.077 1.00 94.50 99 LYS A O 1
ATOM 745 N N . SER A 1 100 ? 6.162 3.695 -9.997 1.00 95.75 100 SER A N 1
ATOM 746 C CA . SER A 1 100 ? 7.326 2.850 -10.291 1.00 95.75 100 SER A CA 1
ATOM 747 C C . SER A 1 100 ? 6.910 1.435 -10.710 1.00 95.75 100 SER A C 1
ATOM 749 O O . SER A 1 100 ? 7.429 0.925 -11.697 1.00 95.75 100 SER A O 1
ATOM 751 N N . VAL A 1 101 ? 5.911 0.836 -10.047 1.00 94.31 101 VAL A N 1
ATOM 752 C CA . VAL A 1 101 ? 5.347 -0.467 -10.455 1.00 94.31 101 VAL A CA 1
ATOM 753 C C . VAL A 1 101 ? 4.738 -0.394 -11.857 1.00 94.31 101 VAL A C 1
ATOM 755 O O . VAL A 1 101 ? 4.999 -1.263 -12.687 1.00 94.31 101 VAL A O 1
ATOM 758 N N . GLN A 1 102 ? 3.946 0.643 -12.143 1.00 93.75 102 GLN A N 1
ATOM 759 C CA . GLN A 1 102 ? 3.310 0.815 -13.450 1.00 93.75 102 GLN A CA 1
ATOM 760 C C . GLN A 1 102 ? 4.344 0.978 -14.571 1.00 93.75 102 GLN A C 1
ATOM 762 O O . GLN A 1 102 ? 4.222 0.336 -15.613 1.00 93.75 102 GLN A O 1
ATOM 767 N N . LEU A 1 103 ? 5.370 1.805 -14.356 1.00 94.62 103 LEU A N 1
ATOM 768 C CA . LEU A 1 103 ? 6.450 1.997 -15.324 1.00 94.62 103 LEU A CA 1
ATOM 769 C C . LEU A 1 103 ? 7.223 0.698 -15.553 1.00 94.62 103 LEU A C 1
ATOM 771 O O . LEU A 1 103 ? 7.432 0.313 -16.700 1.00 94.62 103 LEU A O 1
ATOM 775 N N . ARG A 1 104 ? 7.545 -0.039 -14.484 1.00 93.12 104 ARG A N 1
ATOM 776 C CA . ARG A 1 104 ? 8.243 -1.320 -14.606 1.00 93.12 104 ARG A CA 1
ATOM 777 C C . ARG A 1 104 ? 7.434 -2.357 -15.385 1.00 93.12 104 ARG A C 1
ATOM 779 O O . ARG A 1 104 ? 8.001 -3.120 -16.162 1.00 93.12 104 ARG A O 1
ATOM 786 N N . LEU A 1 105 ? 6.112 -2.380 -15.210 1.00 91.94 105 LEU A N 1
ATOM 787 C CA . LEU A 1 105 ? 5.229 -3.233 -16.005 1.00 91.94 105 LEU A CA 1
ATOM 788 C C . LEU A 1 105 ? 5.299 -2.872 -17.495 1.00 91.94 105 LEU A C 1
ATOM 790 O O . LEU A 1 105 ? 5.416 -3.769 -18.328 1.00 91.94 105 LEU A O 1
ATOM 794 N N . LEU A 1 106 ? 5.258 -1.579 -17.830 1.00 93.19 106 LEU A N 1
ATOM 795 C CA . LEU A 1 106 ? 5.370 -1.117 -19.216 1.00 93.19 106 LEU A CA 1
ATOM 796 C C . LEU A 1 106 ? 6.723 -1.497 -19.833 1.00 93.19 106 LEU A C 1
ATOM 798 O O . LEU A 1 106 ? 6.736 -2.048 -20.928 1.00 93.19 106 LEU A O 1
ATOM 802 N N . GLU A 1 107 ? 7.831 -1.303 -19.114 1.00 92.62 107 GLU A N 1
ATOM 803 C CA . GLU A 1 107 ? 9.176 -1.709 -19.557 1.00 92.62 107 GLU A CA 1
ATOM 804 C C . GLU A 1 107 ? 9.260 -3.213 -19.865 1.00 92.62 107 GLU A C 1
ATOM 806 O O . GLU A 1 107 ? 9.801 -3.624 -20.894 1.00 92.62 107 GLU A O 1
ATOM 811 N N . LYS A 1 108 ? 8.703 -4.062 -18.988 1.00 90.25 108 LYS A N 1
ATOM 812 C CA . LYS A 1 108 ? 8.705 -5.521 -19.184 1.00 90.25 108 LYS A CA 1
ATOM 813 C C . LYS A 1 108 ? 7.824 -5.928 -20.369 1.00 90.25 108 LYS A C 1
ATOM 815 O O . LYS A 1 108 ? 8.218 -6.799 -21.141 1.00 90.25 108 LYS A O 1
ATOM 820 N N . LEU A 1 109 ? 6.658 -5.300 -20.538 1.00 91.88 109 LEU A N 1
ATOM 821 C CA . LEU A 1 109 ? 5.784 -5.542 -21.691 1.00 91.88 109 LEU A CA 1
ATOM 822 C C . LEU A 1 109 ? 6.449 -5.130 -23.006 1.00 91.88 109 LEU A C 1
ATOM 824 O O . LEU A 1 109 ? 6.316 -5.845 -23.998 1.00 91.88 109 LEU A O 1
ATOM 828 N N . ASP A 1 110 ? 7.165 -4.010 -23.013 1.00 92.50 110 ASP A N 1
ATOM 829 C CA . ASP A 1 110 ? 7.896 -3.529 -24.184 1.00 92.50 110 ASP A CA 1
ATOM 830 C C . ASP A 1 110 ? 9.046 -4.476 -24.555 1.00 92.50 110 ASP A C 1
ATOM 832 O O . ASP A 1 110 ? 9.126 -4.951 -25.687 1.00 92.50 110 ASP A O 1
ATOM 836 N N . THR A 1 111 ? 9.828 -4.904 -23.559 1.00 91.75 111 THR A N 1
ATOM 837 C CA . THR A 1 111 ? 10.892 -5.909 -23.734 1.00 91.75 111 THR A CA 1
ATOM 838 C C . THR A 1 111 ? 10.355 -7.213 -24.345 1.00 91.75 111 THR A C 1
ATOM 840 O O . THR A 1 111 ? 10.956 -7.775 -25.262 1.00 91.75 111 THR A O 1
ATOM 843 N N . LEU A 1 112 ? 9.199 -7.697 -23.872 1.00 90.75 112 LEU A N 1
ATOM 844 C CA . LEU A 1 112 ? 8.547 -8.897 -24.411 1.00 90.75 112 LEU A CA 1
ATOM 845 C C . LEU A 1 112 ? 8.044 -8.698 -25.850 1.00 90.75 112 LEU A C 1
ATOM 847 O O . LEU A 1 112 ? 8.108 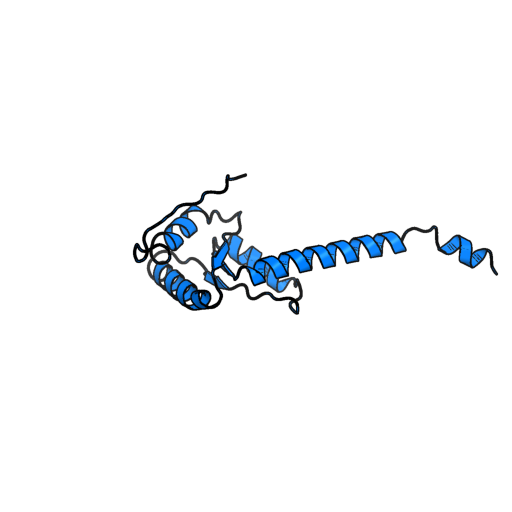-9.624 -26.663 1.00 90.75 112 LEU A O 1
ATOM 851 N N . ARG A 1 113 ? 7.548 -7.502 -26.186 1.00 90.06 113 ARG A N 1
ATOM 852 C CA . ARG A 1 113 ? 7.107 -7.160 -27.548 1.00 90.06 113 ARG A CA 1
ATOM 853 C C . ARG A 1 113 ? 8.277 -7.125 -28.526 1.00 90.06 113 ARG A C 1
ATOM 855 O O . ARG A 1 113 ? 8.159 -7.681 -29.618 1.00 90.06 113 ARG A O 1
ATOM 862 N N . ASP A 1 114 ? 9.404 -6.540 -28.139 1.00 86.56 114 ASP A N 1
ATOM 863 C CA . ASP A 1 114 ? 10.593 -6.473 -28.991 1.00 86.56 114 ASP A CA 1
ATOM 864 C C . ASP A 1 114 ? 11.274 -7.833 -29.168 1.00 86.56 114 ASP A C 1
ATOM 866 O O . ASP A 1 114 ? 11.705 -8.165 -30.276 1.00 86.56 114 ASP A O 1
ATOM 870 N N . ALA A 1 115 ? 11.295 -8.675 -28.129 1.00 78.56 115 ALA A N 1
ATOM 871 C CA . ALA A 1 115 ? 11.736 -10.065 -28.260 1.00 78.56 115 ALA A CA 1
ATOM 872 C C . ALA A 1 115 ? 10.908 -10.823 -29.316 1.00 78.56 115 ALA A C 1
ATOM 874 O O . ALA A 1 115 ? 11.459 -11.562 -30.132 1.00 78.56 115 ALA A O 1
ATOM 875 N N . ARG A 1 116 ? 9.591 -10.572 -29.368 1.00 70.81 116 ARG A N 1
ATOM 876 C CA . ARG A 1 116 ? 8.694 -11.148 -30.381 1.00 70.81 116 ARG A CA 1
ATOM 877 C C . ARG A 1 116 ? 8.961 -10.613 -31.794 1.00 70.81 116 ARG A C 1
ATOM 879 O O . ARG A 1 116 ? 8.816 -11.375 -32.745 1.00 70.81 116 ARG A O 1
ATOM 886 N N . ARG A 1 117 ? 9.374 -9.347 -31.954 1.00 65.31 117 ARG A N 1
ATOM 887 C CA . ARG A 1 117 ? 9.759 -8.776 -33.265 1.00 65.31 117 ARG A CA 1
ATOM 888 C C . ARG A 1 117 ? 11.038 -9.399 -33.819 1.00 65.31 117 ARG A C 1
ATOM 890 O O . ARG A 1 117 ? 11.090 -9.704 -35.005 1.00 65.31 117 ARG A O 1
ATOM 897 N N . LYS A 1 118 ? 12.045 -9.630 -32.971 1.00 57.59 118 LYS A N 1
ATOM 898 C CA . LYS A 1 118 ? 13.310 -10.274 -33.377 1.00 57.59 118 LYS A CA 1
ATOM 899 C C . LYS A 1 118 ? 13.136 -11.741 -33.791 1.00 57.59 118 LYS A C 1
ATOM 901 O O . LYS A 1 118 ? 13.967 -12.260 -34.518 1.00 57.59 118 LYS A O 1
ATOM 906 N N . HIS A 1 119 ? 12.056 -12.394 -33.359 1.00 53.97 119 HIS A N 1
ATOM 907 C CA . HIS A 1 119 ? 11.705 -13.767 -33.739 1.00 53.97 119 HIS A CA 1
ATOM 908 C C . HIS A 1 119 ? 10.880 -13.877 -35.037 1.00 53.97 119 HIS A C 1
ATOM 910 O O . HIS A 1 119 ? 10.424 -14.969 -35.369 1.00 53.97 119 HIS A O 1
ATOM 916 N N . HIS A 1 120 ? 10.663 -12.785 -35.784 1.00 49.94 120 HIS A N 1
ATOM 917 C CA . HIS A 1 120 ? 10.050 -12.878 -37.110 1.00 49.94 120 HIS A CA 1
ATOM 918 C C . HIS A 1 120 ? 11.082 -13.452 -38.110 1.00 49.94 120 HIS A C 1
ATOM 920 O O . HIS A 1 120 ? 12.105 -12.806 -38.346 1.00 49.94 120 HIS A O 1
ATOM 926 N N . PRO A 1 121 ? 10.847 -14.631 -38.723 1.00 52.16 121 PRO A N 1
ATOM 927 C CA . PRO A 1 121 ? 11.838 -15.389 -39.507 1.00 52.16 121 PRO A CA 1
ATOM 928 C C . PRO A 1 121 ? 12.201 -14.768 -40.873 1.00 52.16 121 PRO A C 1
ATOM 930 O O . PRO A 1 121 ? 12.703 -15.444 -41.767 1.00 52.16 121 PRO A O 1
ATOM 933 N N . SER A 1 122 ? 11.971 -13.470 -41.066 1.00 54.06 122 SER A N 1
ATOM 934 C CA . SER A 1 122 ? 12.357 -12.750 -42.283 1.00 54.06 122 SER A CA 1
ATOM 935 C C . SER A 1 122 ? 13.812 -12.265 -42.278 1.00 54.06 122 SER A C 1
ATOM 937 O O . SER A 1 122 ? 14.263 -11.774 -43.301 1.00 54.06 122 SER A O 1
ATOM 939 N N . MET A 1 123 ? 14.563 -12.430 -41.182 1.00 52.00 123 MET A N 1
ATOM 940 C CA . MET A 1 123 ? 15.960 -11.972 -41.078 1.00 52.00 123 MET A CA 1
ATOM 941 C C . MET A 1 123 ? 17.020 -13.075 -41.291 1.00 52.00 123 MET A C 1
ATOM 943 O O . MET A 1 123 ? 18.207 -12.808 -41.154 1.00 52.00 123 MET A O 1
ATOM 947 N N . GLU A 1 124 ? 16.626 -14.307 -41.641 1.00 50.06 124 GLU A N 1
ATOM 948 C CA . GLU A 1 124 ? 17.572 -15.378 -42.029 1.00 50.06 124 GLU A CA 1
ATOM 949 C C . GLU A 1 124 ? 17.725 -15.530 -43.551 1.00 50.06 124 GLU A C 1
ATOM 951 O O . GLU A 1 124 ? 18.701 -16.114 -44.023 1.00 50.06 124 GLU A O 1
ATOM 956 N N . ARG A 1 125 ? 16.788 -14.987 -44.343 1.00 49.44 125 ARG A N 1
ATOM 957 C CA . ARG A 1 125 ? 16.848 -15.073 -45.812 1.00 49.44 125 ARG A CA 1
ATOM 958 C C . ARG A 1 125 ? 17.849 -14.097 -46.435 1.00 49.44 125 ARG A C 1
ATOM 960 O O . ARG A 1 125 ? 18.443 -14.447 -47.448 1.00 49.44 125 ARG A O 1
ATOM 967 N N . ASP A 1 126 ? 18.116 -12.961 -45.793 1.00 53.00 126 ASP A N 1
ATOM 968 C CA . ASP A 1 126 ? 19.061 -11.964 -46.320 1.00 53.00 126 ASP A CA 1
ATOM 969 C C . ASP A 1 126 ? 20.527 -12.315 -46.020 1.00 53.00 126 ASP A C 1
ATOM 971 O O . ASP A 1 126 ? 21.415 -11.997 -46.805 1.00 53.00 126 ASP A O 1
ATOM 975 N N . VAL A 1 127 ? 20.798 -13.055 -44.938 1.00 55.28 127 VAL A N 1
ATOM 976 C CA . VAL A 1 127 ? 22.163 -13.504 -44.599 1.00 55.28 127 VAL A CA 1
ATOM 977 C C . VAL A 1 127 ? 22.602 -14.686 -45.476 1.00 55.28 127 VAL A C 1
ATOM 979 O O . VAL A 1 127 ? 23.785 -14.832 -45.764 1.00 55.28 127 VAL A O 1
ATOM 982 N N . ARG A 1 128 ? 21.658 -15.500 -45.974 1.00 50.59 128 ARG A N 1
ATOM 983 C CA . ARG A 1 128 ? 21.934 -16.590 -46.932 1.00 50.59 128 ARG A CA 1
ATOM 984 C C . ARG A 1 128 ? 21.997 -16.153 -48.398 1.00 50.59 128 ARG A C 1
ATOM 986 O O . ARG A 1 128 ? 22.380 -16.966 -49.226 1.00 50.59 128 ARG A O 1
ATOM 993 N N . ALA A 1 129 ? 21.616 -14.917 -48.720 1.00 53.03 129 ALA A N 1
ATOM 994 C CA . ALA A 1 129 ? 21.702 -14.367 -50.076 1.00 53.03 129 ALA A CA 1
ATOM 995 C C . ALA A 1 129 ? 23.026 -13.619 -50.347 1.00 53.03 129 ALA A C 1
ATOM 997 O O . ALA A 1 129 ? 23.244 -13.139 -51.456 1.00 53.03 129 ALA A O 1
ATOM 998 N N . LEU A 1 130 ? 23.900 -13.520 -49.338 1.00 53.78 130 LEU A N 1
ATOM 999 C CA . LEU A 1 130 ? 25.221 -12.880 -49.400 1.00 53.78 130 LEU A CA 1
ATOM 1000 C C . LEU A 1 130 ? 26.379 -13.873 -49.174 1.00 53.78 130 LEU A C 1
ATOM 1002 O O . LEU A 1 130 ? 27.507 -13.445 -48.928 1.00 53.78 130 LEU A O 1
ATOM 1006 N N . GLY A 1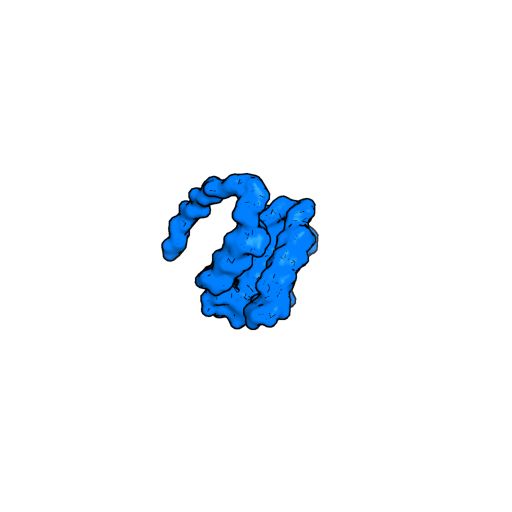 131 ? 26.105 -15.180 -49.242 1.00 44.94 131 GLY A N 1
ATOM 1007 C CA . GLY A 1 131 ? 27.097 -16.258 -49.176 1.00 44.94 131 GLY A CA 1
ATOM 1008 C C . GLY A 1 131 ? 27.050 -17.130 -50.416 1.00 44.94 131 GLY A C 1
ATOM 1009 O O . GLY A 1 131 ? 25.921 -17.501 -50.807 1.00 44.94 131 GLY A O 1
#

pLDDT: mean 86.55, std 13.53, range [44.94, 97.38]